Protein AF-L9LS49-F1 (afdb_monomer)

Foldseek 3Di:
DDQVVVVDWDADPDDPGAICVDPVNVVVVVVVVVVVVVVVVVVVVVVVVVVVVCVVVVDDDDDDVPDPPVLVVCLVVLVVVVVVPDDLCVSCVVSVHDSVSSVSSVVVVVVVPD

Mean predicted aligned error: 9.05 Å

Radius of gyration: 27.7 Å; Cα contacts (8 Å, |Δi|>4): 65; chains: 1; bounding box: 49×24×73 Å

Secondary structure (DSSP, 8-state):
--GGGGT---B-SSSS--BTTSHHHHHHHHHHHHHHHHHHHHHHHHHHHHHHHHHHTT---SPPTT--HHHHTTHHHHHHHHHTT--HHHHHHHTT--HHHHHHHHHHHHHH--

pLDDT: mean 87.79, std 8.76, range [51.91, 97.75]

Solvent-accessible surface area (backbone atoms only — not comparable to full-atom values): 6776 Å² total; per-residue (Å²): 139,60,58,68,80,75,77,47,72,54,69,45,92,68,80,82,66,41,39,52,84,41,75,68,23,43,51,52,50,53,52,52,51,53,48,54,51,51,54,52,49,55,50,50,52,54,50,50,52,52,50,54,54,38,46,75,72,65,55,80,78,78,81,56,87,89,67,41,79,78,62,55,73,44,40,68,60,53,53,52,43,46,74,72,66,48,51,57,62,56,47,13,64,77,71,74,41,55,47,66,58,44,50,51,49,55,54,49,53,51,68,75,55,120

Sequence (114 aa):
QDLGHFGVSLVAQTGLQFDLSTSQGKLMASVMSALAEFEGDLLRERVRSGVAAAQARGVVFGRRPGQRTKSDRLAPKVLELVSAGHSYRQVGRLVNLSKNTVLDIVKRSRSENP

Structure (mmCIF, N/CA/C/O backbone):
data_AF-L9LS49-F1
#
_entry.id   AF-L9LS49-F1
#
loop_
_atom_site.group_PDB
_atom_site.id
_atom_site.type_symbol
_atom_site.label_atom_id
_atom_site.label_alt_id
_atom_site.label_comp_id
_atom_site.label_asym_id
_atom_site.label_entity_id
_atom_site.label_seq_id
_atom_site.pdbx_PDB_ins_code
_atom_site.Cartn_x
_atom_site.Cartn_y
_atom_site.Cartn_z
_atom_site.occupancy
_atom_site.B_iso_or_equiv
_atom_site.auth_seq_id
_atom_site.auth_comp_id
_atom_site.auth_asym_id
_atom_site.auth_atom_id
_atom_site.pdbx_PDB_model_num
ATOM 1 N N . GLN A 1 1 ? -16.957 5.940 12.688 1.00 51.91 1 GLN A N 1
ATOM 2 C CA . GLN A 1 1 ? -18.181 6.047 13.509 1.00 51.91 1 GLN A CA 1
ATOM 3 C C . GLN A 1 1 ? -18.422 4.693 14.135 1.00 51.91 1 GLN A C 1
ATOM 5 O O . GLN A 1 1 ? -18.157 3.703 13.466 1.00 51.91 1 GLN A O 1
ATOM 10 N N . ASP A 1 2 ? -18.847 4.669 15.394 1.00 76.00 2 ASP A N 1
ATOM 11 C CA . ASP A 1 2 ? -18.905 3.452 16.207 1.00 76.00 2 ASP A CA 1
ATOM 12 C C . ASP A 1 2 ? -20.358 3.064 16.538 1.00 76.00 2 ASP A C 1
ATOM 14 O O . ASP A 1 2 ? -21.252 3.907 16.449 1.00 76.00 2 ASP A O 1
ATOM 18 N N . LEU A 1 3 ? -20.619 1.807 16.908 1.00 80.25 3 LEU A N 1
ATOM 19 C CA . LEU A 1 3 ? -21.982 1.248 17.033 1.00 80.25 3 LEU A CA 1
ATOM 20 C C . LEU A 1 3 ? -22.872 2.010 18.028 1.00 80.25 3 LEU A C 1
ATOM 22 O O . LEU A 1 3 ? -24.061 2.221 17.775 1.00 80.25 3 LEU A O 1
ATOM 26 N N . GLY A 1 4 ? -22.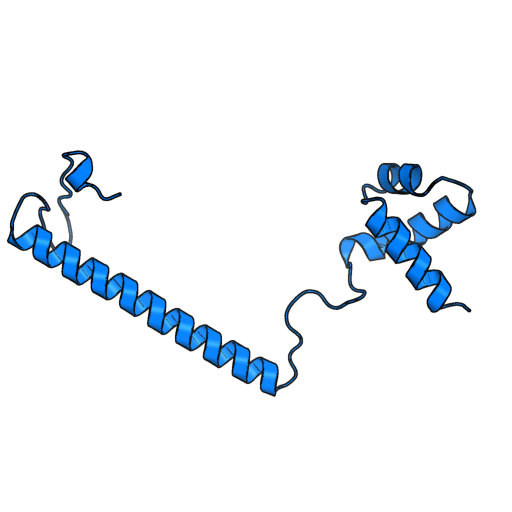276 2.506 19.116 1.00 78.62 4 GLY A N 1
ATOM 27 C CA . GLY A 1 4 ? -22.986 3.288 20.130 1.00 78.62 4 GLY A CA 1
ATOM 28 C C . GLY A 1 4 ? -23.583 4.592 19.593 1.00 78.62 4 GLY A C 1
ATOM 29 O O . GLY A 1 4 ? -24.614 5.040 20.087 1.00 78.62 4 GLY A O 1
ATOM 30 N N . HIS A 1 5 ? -23.000 5.176 18.541 1.00 83.12 5 HIS A N 1
ATOM 31 C CA . HIS A 1 5 ? -23.549 6.368 17.889 1.00 83.12 5 HIS A CA 1
ATOM 32 C C . HIS A 1 5 ? -24.899 6.095 17.207 1.00 83.12 5 HIS A C 1
ATOM 34 O O . HIS A 1 5 ? -25.737 6.988 17.127 1.00 83.12 5 HIS A O 1
ATOM 40 N N . PHE A 1 6 ? -25.129 4.860 16.758 1.00 85.62 6 PHE A N 1
ATOM 41 C CA . PHE A 1 6 ? -26.367 4.440 16.100 1.00 85.62 6 PHE A CA 1
ATOM 42 C C . PHE A 1 6 ? -27.411 3.874 17.073 1.00 85.62 6 PHE A C 1
ATOM 44 O O . PHE A 1 6 ? -28.450 3.387 16.635 1.00 85.62 6 PHE A O 1
ATOM 51 N N . GLY A 1 7 ? -27.148 3.906 18.386 1.00 85.06 7 GLY A N 1
ATOM 52 C CA . GLY A 1 7 ? -28.033 3.307 19.389 1.00 85.06 7 GLY A CA 1
ATOM 53 C C . GLY A 1 7 ? -28.058 1.775 19.354 1.00 85.06 7 GLY A C 1
ATOM 54 O O . GLY A 1 7 ? -29.003 1.169 19.851 1.00 85.06 7 GLY A O 1
ATOM 55 N N . VAL A 1 8 ? -27.035 1.142 18.768 1.00 86.25 8 VAL A N 1
ATOM 56 C CA . VAL A 1 8 ? -26.920 -0.319 18.652 1.00 86.25 8 VAL A CA 1
ATOM 57 C C . VAL A 1 8 ? -25.889 -0.835 19.658 1.00 86.25 8 VAL A C 1
ATOM 59 O O . VAL A 1 8 ? -24.780 -0.305 19.733 1.00 86.25 8 VAL A O 1
ATOM 62 N N . SER A 1 9 ? -26.241 -1.882 20.417 1.00 83.44 9 SER A N 1
ATOM 63 C CA . SER A 1 9 ? -25.313 -2.585 21.318 1.00 83.44 9 SER A CA 1
ATOM 64 C C . SER A 1 9 ? -24.840 -3.910 20.716 1.00 83.44 9 SER A C 1
ATOM 66 O O . SER A 1 9 ? -25.591 -4.586 20.013 1.00 83.44 9 SER A O 1
ATOM 68 N N . LEU A 1 10 ? -23.598 -4.289 21.016 1.00 83.00 10 LEU A N 1
ATOM 69 C CA . LEU A 1 10 ? -23.019 -5.588 20.679 1.00 83.00 10 LEU A CA 1
ATOM 70 C C . LEU A 1 10 ? -23.036 -6.475 21.923 1.00 83.00 10 LEU A C 1
ATOM 72 O O . LEU A 1 10 ? -22.582 -6.045 22.981 1.00 83.00 10 LEU A O 1
ATOM 76 N N . VAL A 1 11 ? -23.506 -7.714 21.763 1.00 83.31 11 VAL A N 1
ATOM 77 C CA . VAL A 1 11 ? -23.450 -8.756 22.793 1.00 83.31 11 VAL A CA 1
ATOM 78 C C . VAL A 1 11 ? -22.776 -9.988 22.204 1.00 83.31 11 VAL A C 1
ATOM 80 O O . VAL A 1 11 ? -23.290 -10.604 21.269 1.00 83.31 11 VAL A O 1
ATOM 83 N N . ALA A 1 12 ? -21.618 -10.359 22.746 1.00 81.12 12 ALA A N 1
ATOM 84 C CA . ALA A 1 12 ? -20.939 -11.591 22.363 1.00 81.12 12 ALA A CA 1
ATOM 85 C C . ALA A 1 12 ? -21.614 -12.801 23.032 1.00 81.12 12 ALA A C 1
ATOM 87 O O . ALA A 1 12 ? -21.609 -12.919 24.255 1.00 81.12 12 ALA A O 1
ATOM 88 N N . GLN A 1 13 ? -22.188 -13.712 22.237 1.00 80.50 13 GLN A N 1
ATOM 89 C CA . GLN A 1 13 ? -22.842 -14.925 22.759 1.00 80.50 13 GLN A CA 1
ATOM 90 C C . GLN A 1 13 ? -21.850 -16.040 23.127 1.00 80.50 13 GLN A C 1
ATOM 92 O O . GLN A 1 13 ? -22.160 -16.907 23.942 1.00 80.50 13 GLN A O 1
ATOM 97 N N . THR A 1 14 ? -20.645 -16.010 22.559 1.00 81.81 14 THR A N 1
ATOM 98 C CA . THR A 1 14 ? -19.595 -17.014 22.770 1.00 81.81 14 THR A CA 1
ATOM 99 C C . THR A 1 14 ? -18.249 -16.338 22.991 1.00 81.81 14 THR A C 1
ATOM 101 O O . THR A 1 14 ? -17.939 -15.356 22.317 1.00 81.81 14 THR A O 1
ATOM 104 N N . GLY A 1 15 ? -17.425 -16.887 23.886 1.00 76.00 15 GLY A N 1
ATOM 105 C CA . GLY A 1 15 ? -16.135 -16.296 24.251 1.00 76.00 15 GLY A CA 1
ATOM 106 C C . GLY A 1 15 ? -16.275 -15.233 25.343 1.00 76.00 15 GLY A C 1
ATOM 107 O O . GLY A 1 15 ? -17.080 -15.394 26.259 1.00 76.00 15 GLY A O 1
ATOM 108 N N . LEU A 1 16 ? -15.474 -14.166 25.273 1.00 74.62 16 LEU A N 1
ATOM 109 C CA . LEU A 1 16 ? -15.525 -13.075 26.247 1.00 74.62 16 LEU A CA 1
ATOM 110 C C . LEU A 1 16 ? -16.856 -12.324 26.102 1.00 74.62 16 LEU A C 1
ATOM 112 O O . LEU A 1 16 ? -17.035 -11.548 25.166 1.00 74.62 16 LEU A O 1
ATOM 116 N N . GLN A 1 17 ? -17.795 -12.578 27.011 1.00 75.81 17 GLN A N 1
ATOM 117 C CA . GLN A 1 17 ? -19.104 -11.933 27.000 1.00 75.81 17 GLN A CA 1
ATOM 118 C C . GLN A 1 17 ? -18.969 -10.483 27.470 1.00 75.81 17 GLN A C 1
ATOM 120 O O . GLN A 1 17 ? -18.548 -10.220 28.596 1.00 75.81 17 GLN A O 1
ATOM 125 N N . PHE A 1 18 ? -19.336 -9.534 26.613 1.00 80.88 18 PHE A N 1
ATOM 126 C CA . PHE A 1 18 ? -19.472 -8.133 26.990 1.00 80.88 18 PHE A CA 1
ATOM 127 C C . PHE A 1 18 ? -20.650 -7.502 26.250 1.00 80.88 18 PHE A C 1
ATOM 129 O O . PHE A 1 18 ? -20.922 -7.838 25.098 1.00 80.88 18 PHE A O 1
ATOM 136 N N . ASP A 1 19 ? -21.345 -6.604 26.946 1.00 83.75 19 ASP A N 1
ATOM 137 C CA . ASP A 1 19 ? -22.446 -5.801 26.421 1.00 83.75 19 ASP A CA 1
ATOM 138 C C . ASP A 1 19 ? -22.040 -4.325 26.439 1.00 83.75 19 ASP A C 1
ATOM 140 O O . ASP A 1 19 ? -21.784 -3.758 27.508 1.00 83.75 19 ASP A O 1
ATOM 144 N N . LEU A 1 20 ? -22.006 -3.697 25.262 1.00 85.69 20 LEU A N 1
ATOM 145 C CA . LEU A 1 20 ? -21.647 -2.282 25.093 1.00 85.69 20 LEU A CA 1
ATOM 146 C C . LEU A 1 20 ? -22.637 -1.309 25.754 1.00 85.69 20 LEU A C 1
ATOM 148 O O . LEU A 1 20 ? -22.344 -0.116 25.863 1.00 85.69 20 LEU A O 1
ATOM 152 N N . SER A 1 21 ? -23.791 -1.788 26.222 1.00 86.00 21 SER A N 1
ATOM 153 C CA . SER A 1 21 ? -24.733 -0.991 27.007 1.00 86.00 21 SER A CA 1
ATOM 154 C C . SER A 1 21 ? -24.224 -0.721 28.433 1.00 86.00 21 SER A C 1
ATOM 156 O O . SER A 1 21 ? -24.537 0.317 29.022 1.00 86.00 21 SER A O 1
ATOM 158 N N . THR A 1 22 ? -23.368 -1.603 28.965 1.00 88.06 22 THR A N 1
ATOM 159 C CA . THR A 1 22 ? -22.851 -1.551 30.342 1.00 88.06 22 THR A CA 1
ATOM 160 C C . THR A 1 22 ? -21.549 -0.751 30.452 1.00 88.06 22 THR A C 1
ATOM 162 O O . THR A 1 22 ? -20.761 -0.672 29.509 1.00 88.06 22 THR A O 1
ATOM 165 N N . SER A 1 23 ? -21.266 -0.176 31.627 1.00 88.31 23 SER A N 1
ATOM 166 C CA . SER A 1 23 ? -19.993 0.521 31.887 1.00 88.31 23 SER A CA 1
ATOM 167 C C . SER A 1 23 ? -18.780 -0.411 31.751 1.00 88.31 23 SER A C 1
ATOM 169 O O . SER A 1 23 ? -17.772 -0.027 31.160 1.00 88.31 23 SER A O 1
ATOM 171 N N . GLN A 1 24 ? -18.900 -1.654 32.226 1.00 87.56 24 GLN A N 1
ATOM 172 C CA . GLN A 1 24 ? -17.867 -2.684 32.096 1.00 87.56 24 GLN A CA 1
ATOM 173 C C 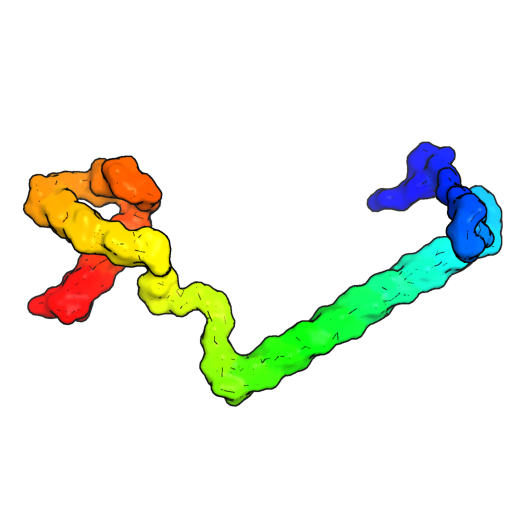. GLN A 1 24 ? -17.619 -3.075 30.632 1.00 87.56 24 GLN A C 1
ATOM 175 O O . GLN A 1 24 ? -16.467 -3.176 30.213 1.00 87.56 24 GLN A O 1
ATOM 180 N N . GLY A 1 25 ? -18.676 -3.269 29.835 1.00 87.19 25 GLY A N 1
ATOM 181 C CA . GLY A 1 25 ? -18.533 -3.635 28.426 1.00 87.19 25 GLY A CA 1
ATOM 182 C C . GLY A 1 25 ? -17.929 -2.519 27.577 1.00 87.19 25 GLY A C 1
ATOM 183 O O . GLY A 1 25 ? -17.090 -2.798 26.723 1.00 87.19 25 GLY A O 1
ATOM 184 N N . LYS A 1 26 ? -18.252 -1.252 27.871 1.00 86.88 26 LYS A N 1
ATOM 185 C CA . LYS A 1 26 ? -17.586 -0.094 27.249 1.00 86.88 26 LYS A CA 1
ATOM 186 C C . LYS A 1 26 ? -16.092 -0.048 27.569 1.00 86.88 26 LYS A C 1
ATOM 188 O O . LYS A 1 26 ? -15.294 0.188 26.669 1.00 86.88 26 LYS A O 1
ATOM 193 N N . LEU A 1 27 ? -15.702 -0.313 28.821 1.00 90.44 27 LEU A N 1
ATOM 194 C CA . LEU A 1 27 ? -14.287 -0.384 29.203 1.00 90.44 27 LEU A CA 1
ATOM 195 C C . LEU A 1 27 ? -13.556 -1.488 28.428 1.00 90.44 27 LEU A C 1
ATOM 197 O O . LEU A 1 27 ? -12.487 -1.241 27.875 1.00 90.44 27 LEU A O 1
ATOM 201 N N . MET A 1 28 ? -14.142 -2.686 28.359 1.00 89.31 28 MET A N 1
ATOM 202 C CA . MET A 1 28 ? -13.542 -3.809 27.637 1.00 89.31 28 MET A CA 1
ATOM 203 C C . MET A 1 28 ? -13.383 -3.503 26.144 1.00 89.31 28 MET A C 1
ATOM 205 O O . MET A 1 28 ? -12.330 -3.773 25.575 1.00 89.31 28 MET A O 1
ATOM 209 N N . ALA A 1 29 ? -14.387 -2.881 25.524 1.00 86.62 29 ALA A N 1
ATOM 210 C CA . ALA A 1 29 ? -14.313 -2.456 24.130 1.00 86.62 29 ALA A CA 1
ATOM 211 C C . ALA A 1 29 ? -13.173 -1.457 23.884 1.00 86.62 29 ALA A C 1
ATOM 213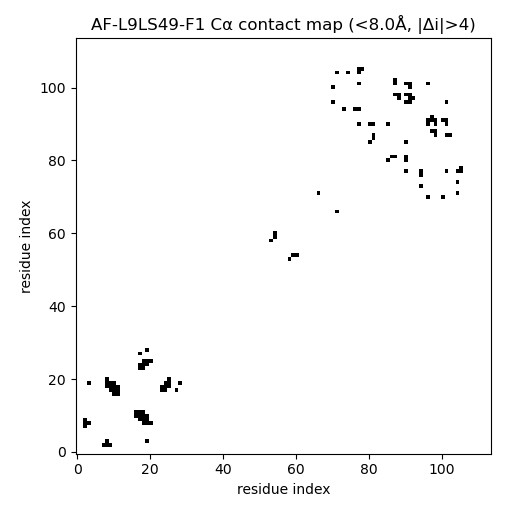 O O . ALA A 1 29 ? -12.421 -1.625 22.927 1.00 86.62 29 ALA A O 1
ATOM 214 N N . SER A 1 30 ? -12.978 -0.480 24.775 1.00 90.00 30 SER A N 1
ATOM 215 C CA . SER A 1 30 ? -11.857 0.463 24.680 1.00 90.00 30 SER A CA 1
ATOM 216 C C . SER A 1 30 ? -10.498 -0.229 24.803 1.00 90.00 30 SER A C 1
ATOM 218 O O . SER A 1 30 ? -9.586 0.077 24.039 1.00 90.00 30 SER A O 1
ATOM 220 N N . VAL A 1 31 ? -10.358 -1.186 25.727 1.00 92.31 31 VAL A N 1
ATOM 221 C CA . VAL A 1 31 ? -9.119 -1.969 25.880 1.00 92.31 31 VAL A CA 1
ATOM 222 C C . VAL A 1 31 ? -8.845 -2.803 24.629 1.00 92.31 31 VAL A C 1
ATOM 224 O O . VAL A 1 31 ? -7.727 -2.792 24.123 1.00 92.31 31 VAL A O 1
ATOM 227 N N . MET A 1 32 ? -9.862 -3.480 24.093 1.00 89.31 32 MET A N 1
ATOM 228 C CA . MET A 1 32 ? -9.736 -4.263 22.860 1.00 89.31 32 MET A CA 1
ATOM 229 C C . MET A 1 32 ? -9.399 -3.382 21.653 1.00 89.31 32 MET A C 1
ATOM 231 O O . MET A 1 32 ? -8.576 -3.770 20.830 1.00 89.31 32 MET A O 1
ATOM 235 N N . SER A 1 33 ? -9.979 -2.182 21.568 1.00 90.56 33 SER A N 1
ATOM 236 C CA . SER A 1 33 ? -9.645 -1.207 20.527 1.00 90.56 33 SER A CA 1
ATOM 237 C C . SER A 1 33 ? -8.179 -0.783 20.615 1.00 90.56 33 SER A C 1
ATOM 239 O O . SER A 1 33 ? -7.476 -0.804 19.609 1.00 90.56 33 SER A O 1
ATOM 241 N N . ALA A 1 34 ? -7.697 -0.461 21.819 1.00 95.12 34 ALA A N 1
ATOM 242 C CA . ALA A 1 34 ? -6.301 -0.093 22.037 1.00 95.12 34 ALA A CA 1
ATOM 243 C C . ALA A 1 34 ? -5.339 -1.248 2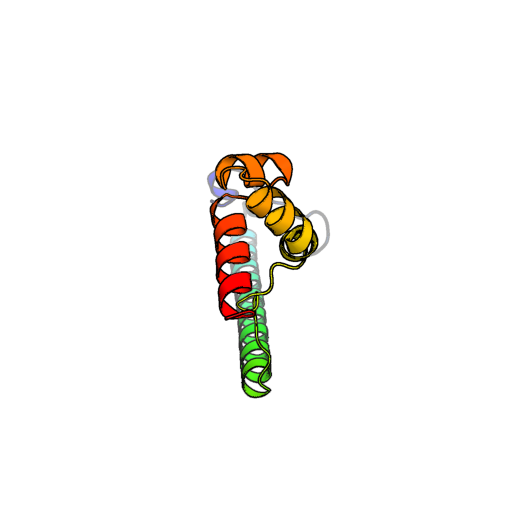1.706 1.00 95.12 34 ALA A C 1
ATOM 245 O O . ALA A 1 34 ? -4.291 -1.030 21.101 1.00 95.12 34 ALA A O 1
ATOM 246 N N . LEU A 1 35 ? -5.706 -2.487 22.053 1.00 94.81 35 LEU A N 1
ATOM 247 C CA . LEU A 1 35 ? -4.935 -3.678 21.690 1.00 94.81 35 LEU A CA 1
ATOM 248 C C . LEU A 1 35 ? -4.885 -3.887 20.172 1.00 94.81 35 LEU A C 1
ATOM 250 O O . LEU A 1 35 ? -3.811 -4.139 19.632 1.00 94.81 35 LEU A O 1
ATOM 254 N N . ALA A 1 36 ? -6.012 -3.733 19.474 1.00 93.88 36 ALA A N 1
ATOM 255 C CA . ALA A 1 36 ? -6.067 -3.869 18.020 1.00 93.88 36 ALA A CA 1
ATOM 256 C C . ALA A 1 36 ? -5.200 -2.815 17.303 1.00 93.88 36 ALA A C 1
ATOM 258 O O . ALA A 1 36 ? -4.520 -3.125 16.321 1.00 93.88 36 ALA A O 1
ATOM 259 N N . GLU A 1 37 ? -5.188 -1.575 17.800 1.00 95.12 37 GLU A N 1
ATOM 260 C CA . GLU A 1 37 ? -4.296 -0.523 17.300 1.00 95.12 37 GLU A CA 1
ATOM 261 C C . GLU A 1 37 ? -2.823 -0.879 17.530 1.00 95.12 37 GLU A C 1
ATOM 263 O O . GLU A 1 37 ? -2.026 -0.836 16.588 1.00 95.12 37 GLU A O 1
ATOM 268 N N . PHE A 1 38 ? -2.485 -1.314 18.747 1.00 96.69 38 PHE A N 1
ATOM 269 C CA . PHE A 1 38 ? -1.135 -1.732 19.121 1.00 96.69 38 PHE A CA 1
ATOM 270 C C . PHE A 1 38 ? -0.606 -2.884 18.251 1.00 96.69 38 PHE A C 1
ATOM 272 O O . PHE A 1 38 ? 0.522 -2.827 17.758 1.00 96.69 38 PHE A O 1
ATOM 279 N N . GLU A 1 39 ? -1.417 -3.915 18.001 1.00 96.62 39 GLU A N 1
ATOM 280 C CA . GLU A 1 39 ? -1.047 -5.017 17.105 1.00 96.62 39 GLU A CA 1
ATOM 281 C C . GLU A 1 39 ? -0.777 -4.528 15.674 1.00 96.62 39 GLU A C 1
ATOM 283 O O . GLU A 1 39 ? 0.189 -4.957 15.029 1.00 96.62 39 GLU A O 1
ATOM 288 N N . GLY A 1 40 ? -1.599 -3.596 15.182 1.00 96.38 40 GLY A N 1
ATOM 289 C CA . GLY A 1 40 ? -1.409 -2.963 13.881 1.00 96.38 40 GLY A CA 1
ATOM 290 C C . GLY A 1 40 ? -0.091 -2.193 13.789 1.00 96.38 40 GLY A C 1
ATOM 291 O O . GLY A 1 40 ? 0.606 -2.282 12.772 1.00 96.38 40 GLY A O 1
ATOM 292 N N . ASP A 1 41 ? 0.279 -1.472 14.844 1.00 97.06 41 ASP A N 1
ATOM 293 C CA . ASP A 1 41 ? 1.536 -0.726 14.905 1.00 97.06 41 ASP A CA 1
ATOM 294 C C . ASP A 1 41 ? 2.754 -1.646 14.939 1.00 97.06 41 ASP A C 1
ATOM 296 O O . ASP A 1 41 ? 3.653 -1.483 14.107 1.00 97.06 41 ASP A O 1
ATOM 300 N N . LEU A 1 42 ? 2.741 -2.694 15.767 1.00 97.50 42 LEU A N 1
ATOM 301 C CA . LEU A 1 42 ? 3.804 -3.705 15.778 1.00 97.50 42 LEU A CA 1
ATOM 302 C C . LEU A 1 42 ? 3.995 -4.365 14.405 1.00 97.50 42 LEU A C 1
ATOM 304 O O . LEU A 1 42 ? 5.123 -4.611 13.961 1.00 97.50 42 LEU A O 1
ATOM 308 N N . LEU A 1 43 ? 2.898 -4.651 13.698 1.00 96.88 43 LEU A N 1
ATOM 309 C CA . LEU A 1 43 ? 2.970 -5.223 12.358 1.00 96.88 43 LEU A CA 1
ATOM 310 C C . LEU A 1 43 ? 3.610 -4.241 11.365 1.00 96.88 43 LEU A C 1
ATOM 312 O O . LEU A 1 43 ? 4.478 -4.635 10.581 1.00 96.88 43 LEU A O 1
ATOM 316 N N . ARG A 1 44 ? 3.226 -2.958 11.408 1.00 97.75 44 ARG A N 1
ATOM 317 C CA . ARG A 1 44 ? 3.816 -1.906 10.561 1.00 97.75 44 ARG A CA 1
ATOM 318 C C . ARG A 1 44 ? 5.303 -1.733 10.837 1.00 97.75 44 ARG A C 1
ATOM 320 O O . ARG A 1 44 ? 6.075 -1.618 9.885 1.00 97.75 44 ARG A O 1
ATOM 327 N N . GLU A 1 45 ? 5.714 -1.733 12.100 1.00 97.31 45 GLU A N 1
ATOM 328 C CA . GLU A 1 45 ? 7.123 -1.663 12.494 1.00 97.31 45 GLU A CA 1
ATOM 329 C C . GLU A 1 45 ? 7.922 -2.832 11.918 1.00 97.31 45 GLU A C 1
ATOM 331 O O . GLU A 1 45 ? 8.962 -2.628 11.283 1.00 97.31 45 GLU A O 1
ATOM 336 N N . ARG A 1 46 ? 7.393 -4.055 12.036 1.00 97.69 46 ARG A N 1
ATOM 337 C CA . ARG A 1 46 ? 8.020 -5.252 11.466 1.00 97.69 46 ARG A CA 1
ATOM 338 C C . ARG A 1 46 ? 8.154 -5.161 9.946 1.00 97.69 46 ARG A C 1
ATOM 340 O O . ARG A 1 46 ? 9.215 -5.478 9.409 1.00 97.69 46 ARG A O 1
ATOM 347 N N . VAL A 1 47 ? 7.114 -4.700 9.248 1.00 97.06 47 VAL A N 1
ATOM 348 C CA . VAL A 1 47 ? 7.152 -4.504 7.789 1.00 97.06 47 VAL A CA 1
AT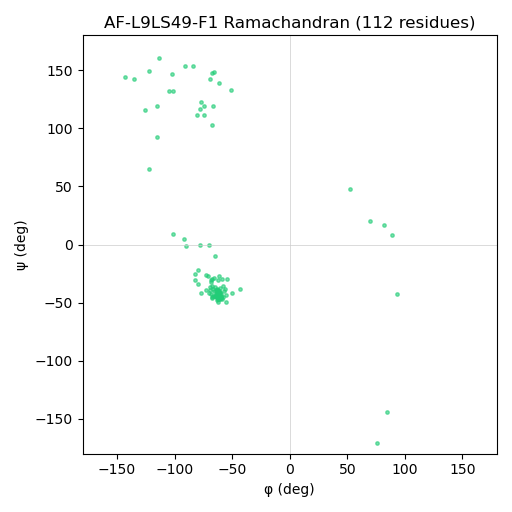OM 349 C C . VAL A 1 47 ? 8.198 -3.459 7.410 1.00 97.06 47 VAL A C 1
ATOM 351 O O . VAL A 1 47 ? 9.004 -3.709 6.515 1.00 97.06 47 VAL A O 1
ATOM 354 N N . ARG A 1 48 ? 8.237 -2.314 8.102 1.00 96.75 48 ARG A N 1
ATOM 355 C CA . ARG A 1 48 ? 9.224 -1.252 7.851 1.00 96.75 48 ARG A CA 1
ATOM 356 C C . ARG A 1 48 ? 10.652 -1.755 8.045 1.00 96.75 48 ARG A C 1
ATOM 358 O O . ARG A 1 48 ? 11.487 -1.530 7.173 1.00 96.75 48 ARG A O 1
ATOM 365 N N . SER A 1 49 ? 10.909 -2.484 9.130 1.00 97.00 49 SER A N 1
ATOM 366 C CA . SER A 1 49 ? 12.209 -3.107 9.397 1.00 97.00 49 SER A CA 1
ATOM 367 C C . SER A 1 49 ? 12.606 -4.096 8.292 1.00 97.00 49 SER A C 1
ATOM 369 O O . SER A 1 49 ? 13.712 -4.031 7.752 1.00 97.00 49 SER A O 1
ATOM 371 N N . GLY A 1 50 ? 11.673 -4.951 7.860 1.00 97.00 50 GLY A N 1
ATOM 372 C CA . GLY A 1 50 ? 11.902 -5.893 6.763 1.00 97.00 50 GLY A CA 1
ATOM 373 C C . GLY A 1 50 ? 12.202 -5.208 5.425 1.00 97.00 50 GLY A C 1
ATOM 374 O O . GLY A 1 50 ? 13.128 -5.614 4.717 1.00 97.00 50 GLY A O 1
ATOM 375 N N . VAL A 1 51 ? 11.458 -4.147 5.091 1.00 96.81 51 VAL A N 1
ATOM 376 C CA . VAL A 1 51 ? 11.694 -3.332 3.888 1.00 96.81 51 VAL A CA 1
ATOM 377 C C . VAL A 1 51 ? 13.066 -2.667 3.952 1.00 96.81 51 VAL A C 1
ATOM 379 O O . VAL A 1 51 ? 13.816 -2.772 2.986 1.00 96.81 51 VAL A O 1
ATOM 382 N N . ALA A 1 52 ? 13.434 -2.056 5.081 1.00 95.69 52 ALA A N 1
AT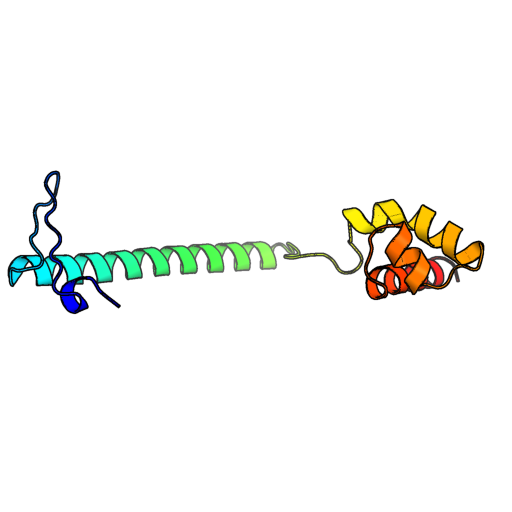OM 383 C CA . ALA A 1 52 ? 14.741 -1.427 5.261 1.00 95.69 52 ALA A CA 1
ATOM 384 C C . ALA A 1 52 ? 15.890 -2.438 5.093 1.00 95.69 52 ALA A C 1
ATOM 386 O O . ALA A 1 52 ? 16.842 -2.186 4.355 1.00 95.69 52 ALA A O 1
ATOM 387 N N . ALA A 1 53 ? 15.771 -3.627 5.689 1.00 96.94 53 ALA A N 1
ATOM 388 C CA . ALA A 1 53 ? 16.766 -4.687 5.538 1.00 96.94 53 ALA A CA 1
ATOM 389 C C . ALA A 1 53 ? 16.887 -5.174 4.082 1.00 96.94 53 ALA A C 1
ATOM 391 O O . ALA A 1 53 ? 17.981 -5.456 3.599 1.00 96.94 53 ALA A O 1
ATOM 392 N N . ALA A 1 54 ? 15.771 -5.277 3.361 1.00 96.06 54 ALA A N 1
ATOM 393 C CA . ALA A 1 54 ? 15.774 -5.639 1.948 1.00 96.06 54 ALA A CA 1
ATOM 394 C C . ALA A 1 54 ? 16.366 -4.531 1.059 1.00 96.06 54 ALA A C 1
ATOM 396 O O . ALA A 1 54 ? 17.131 -4.840 0.147 1.00 96.06 54 ALA A O 1
ATOM 397 N N . GLN A 1 55 ? 16.082 -3.259 1.351 1.00 94.06 55 GLN A N 1
ATOM 398 C CA . GLN A 1 55 ? 16.713 -2.120 0.679 1.00 94.06 55 GLN A CA 1
ATOM 399 C C . GLN A 1 55 ? 18.230 -2.117 0.898 1.00 94.06 55 GLN A C 1
ATOM 401 O O . GLN A 1 55 ? 18.972 -1.948 -0.064 1.00 94.06 55 GLN A O 1
ATOM 406 N N . ALA A 1 56 ? 18.700 -2.397 2.119 1.00 94.62 56 ALA A N 1
ATOM 407 C CA . ALA A 1 56 ? 20.128 -2.517 2.426 1.00 94.62 56 ALA A CA 1
ATOM 408 C C . ALA A 1 56 ? 20.812 -3.664 1.657 1.00 94.62 56 ALA A C 1
ATOM 410 O O . ALA A 1 56 ? 21.977 -3.556 1.290 1.00 94.62 56 ALA A O 1
ATOM 411 N N . ARG A 1 57 ? 20.078 -4.743 1.346 1.00 95.69 57 ARG A N 1
ATOM 412 C CA . ARG A 1 57 ? 20.539 -5.824 0.454 1.00 95.69 57 ARG A CA 1
ATOM 413 C C . ARG A 1 57 ? 20.458 -5.475 -1.041 1.00 95.69 57 ARG A C 1
ATOM 415 O O . ARG A 1 57 ? 20.785 -6.317 -1.871 1.00 95.69 57 ARG A O 1
ATOM 422 N N . GLY A 1 58 ? 19.996 -4.277 -1.401 1.00 93.50 58 GLY A N 1
ATOM 423 C CA . GLY A 1 58 ? 19.856 -3.831 -2.789 1.00 93.50 58 GLY A CA 1
ATOM 424 C C . GLY A 1 58 ? 18.588 -4.318 -3.498 1.00 93.50 58 GLY A C 1
ATOM 425 O O . GLY A 1 58 ? 18.516 -4.278 -4.727 1.00 93.50 58 GLY A O 1
ATOM 426 N N . VAL A 1 59 ? 17.569 -4.786 -2.766 1.00 93.25 59 VAL A N 1
ATOM 427 C CA . VAL A 1 59 ? 16.289 -5.177 -3.374 1.00 93.25 59 VAL A CA 1
ATOM 428 C C . VAL A 1 59 ? 15.591 -3.939 -3.937 1.00 93.25 59 VAL A C 1
ATOM 430 O O . VAL A 1 59 ? 15.232 -3.015 -3.208 1.00 93.25 59 VAL A O 1
ATOM 433 N N . VAL A 1 60 ? 15.358 -3.939 -5.251 1.00 88.19 60 VAL A N 1
ATOM 434 C CA . VAL A 1 60 ? 14.594 -2.887 -5.931 1.00 88.19 60 VAL A CA 1
ATOM 435 C C . VAL A 1 60 ? 13.105 -3.156 -5.749 1.00 88.19 60 VAL A C 1
ATOM 437 O O . VAL A 1 60 ? 12.564 -4.115 -6.301 1.00 88.19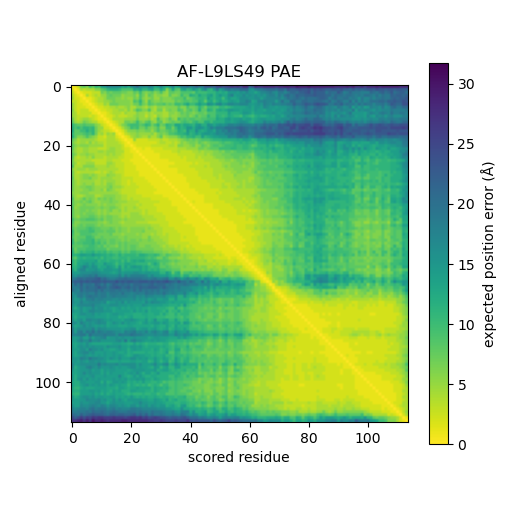 60 VAL A O 1
ATOM 440 N N . PHE A 1 61 ? 12.449 -2.292 -4.981 1.00 86.00 61 PHE A N 1
ATOM 441 C CA . PHE A 1 61 ? 11.007 -2.328 -4.771 1.00 86.00 61 PHE A CA 1
ATOM 442 C C . PHE A 1 61 ? 10.245 -1.614 -5.889 1.00 86.00 61 PHE A C 1
ATOM 444 O O . PHE A 1 61 ? 10.742 -0.681 -6.519 1.00 86.00 61 PHE A O 1
ATOM 451 N N . GLY A 1 62 ? 8.998 -2.034 -6.101 1.00 85.56 62 GLY A N 1
ATOM 452 C CA . GLY A 1 62 ? 8.118 -1.445 -7.103 1.00 85.56 62 GLY A CA 1
ATOM 453 C C . GLY A 1 62 ? 8.451 -1.857 -8.538 1.00 85.56 62 GLY A C 1
ATOM 454 O O . GLY A 1 62 ? 9.228 -2.771 -8.813 1.00 85.56 62 GLY A O 1
ATOM 455 N N . ARG A 1 63 ? 7.791 -1.193 -9.484 1.00 80.12 63 ARG A N 1
ATOM 456 C CA . ARG A 1 63 ? 7.952 -1.458 -10.913 1.00 80.12 63 ARG A CA 1
ATOM 457 C C . ARG A 1 63 ? 9.251 -0.832 -11.409 1.00 80.12 63 ARG A C 1
ATOM 459 O O . ARG A 1 63 ? 9.416 0.381 -11.313 1.00 80.12 63 ARG A O 1
ATOM 466 N N . ARG A 1 64 ? 10.140 -1.641 -11.993 1.00 79.06 64 ARG A N 1
ATOM 467 C CA . ARG A 1 64 ? 11.394 -1.131 -12.562 1.00 79.06 64 ARG A CA 1
ATOM 468 C C . ARG A 1 64 ? 11.105 -0.134 -13.692 1.00 79.06 64 ARG A C 1
ATOM 470 O O . ARG A 1 64 ? 10.220 -0.407 -14.514 1.00 79.06 64 ARG A O 1
ATOM 477 N N . PRO A 1 65 ? 11.852 0.982 -13.782 1.00 70.44 65 PRO A N 1
ATOM 478 C CA . PRO A 1 65 ? 11.836 1.832 -14.964 1.00 70.44 65 PRO A CA 1
ATOM 479 C C . PRO A 1 65 ? 12.066 0.970 -16.204 1.00 70.44 65 PRO A C 1
ATOM 481 O O . PRO A 1 65 ? 12.916 0.085 -16.208 1.00 70.44 65 PRO A O 1
ATOM 484 N N . GLY A 1 66 ? 11.251 1.161 -17.233 1.00 66.00 66 GLY A N 1
ATOM 485 C CA . GLY A 1 66 ? 11.320 0.330 -18.429 1.00 66.00 66 GLY A CA 1
ATOM 486 C C . GLY A 1 66 ? 10.379 -0.879 -18.415 1.00 66.00 66 GLY A C 1
ATOM 487 O O . GLY A 1 66 ? 9.683 -1.108 -19.395 1.00 66.00 66 GLY A O 1
ATOM 488 N N . GLN A 1 67 ? 10.244 -1.609 -17.308 1.00 65.19 67 GLN A N 1
ATOM 489 C CA . GLN A 1 67 ? 9.454 -2.844 -17.307 1.00 65.19 67 GLN A CA 1
ATOM 490 C C . GLN A 1 67 ? 7.946 -2.577 -17.343 1.00 65.19 67 GLN A C 1
ATOM 492 O O . GLN A 1 67 ? 7.326 -2.126 -16.380 1.00 65.19 67 GLN A O 1
ATOM 497 N N . ARG A 1 68 ? 7.310 -2.915 -18.459 1.00 73.19 68 ARG A N 1
ATOM 498 C CA . ARG A 1 68 ? 5.864 -3.023 -18.630 1.00 73.19 68 ARG A CA 1
ATOM 499 C C . ARG A 1 68 ? 5.524 -4.438 -19.102 1.00 73.19 68 ARG A C 1
ATOM 501 O O . ARG A 1 68 ? 4.995 -4.585 -20.185 1.00 73.19 68 ARG A O 1
ATOM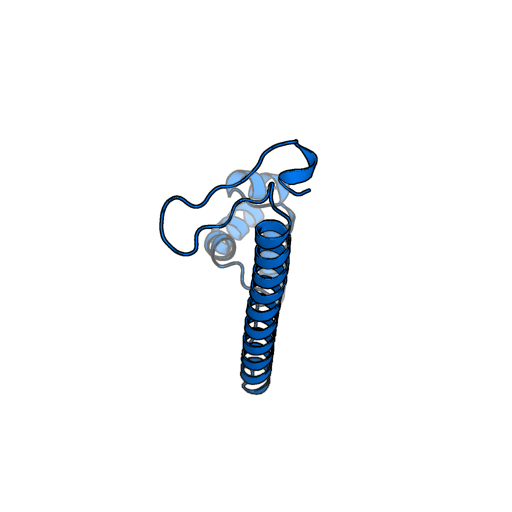 508 N N . THR A 1 69 ? 5.747 -5.485 -18.308 1.00 69.81 69 THR A N 1
ATOM 509 C CA . THR A 1 69 ? 5.670 -6.899 -18.755 1.00 69.81 69 THR A CA 1
ATOM 510 C C . THR A 1 69 ? 4.477 -7.256 -19.659 1.00 69.81 69 THR A C 1
ATOM 512 O O . THR A 1 69 ? 4.641 -8.019 -20.602 1.00 69.81 69 THR A O 1
ATOM 515 N N . LYS A 1 70 ? 3.278 -6.704 -19.416 1.00 73.81 70 LYS A N 1
ATOM 516 C CA . LYS A 1 70 ? 2.112 -6.906 -20.299 1.00 73.81 70 LYS A CA 1
ATOM 517 C C . LYS A 1 70 ? 2.158 -6.061 -21.582 1.00 73.81 70 LYS A C 1
ATOM 519 O O . LYS A 1 70 ? 1.827 -6.568 -22.643 1.00 73.81 70 LYS A O 1
ATOM 524 N N . SER A 1 71 ? 2.560 -4.793 -21.492 1.00 78.50 71 SER A N 1
ATOM 525 C CA . SER A 1 71 ? 2.625 -3.870 -22.635 1.00 78.50 71 SER A CA 1
ATOM 526 C C . SER A 1 71 ? 3.870 -4.074 -23.504 1.00 78.50 71 SER A C 1
ATOM 528 O O . SER A 1 71 ? 3.783 -3.934 -24.715 1.00 78.50 71 SER A O 1
ATOM 530 N N . ASP A 1 72 ? 5.005 -4.444 -22.911 1.00 81.56 72 ASP A N 1
ATOM 531 C CA . ASP A 1 72 ? 6.270 -4.703 -23.607 1.00 81.56 72 ASP A CA 1
ATOM 532 C C . ASP A 1 72 ? 6.170 -5.950 -24.497 1.00 81.56 72 ASP A C 1
ATOM 534 O O . ASP A 1 72 ? 6.776 -5.991 -25.559 1.00 81.56 72 ASP A O 1
ATOM 538 N N . ARG A 1 73 ? 5.334 -6.939 -24.139 1.00 86.06 73 ARG A N 1
ATOM 539 C CA . ARG A 1 73 ? 5.017 -8.075 -25.031 1.00 86.06 73 ARG A CA 1
ATOM 540 C C . ARG A 1 73 ? 4.395 -7.630 -26.354 1.00 86.06 73 ARG A C 1
ATOM 542 O O . ARG A 1 73 ? 4.557 -8.304 -27.362 1.00 86.06 73 ARG A O 1
ATOM 549 N N . LEU A 1 74 ? 3.680 -6.506 -26.344 1.00 87.81 74 LEU A N 1
ATOM 550 C CA . LEU A 1 74 ? 3.053 -5.924 -27.527 1.00 87.81 74 LEU A CA 1
ATOM 551 C C . LEU A 1 74 ? 3.984 -4.945 -28.252 1.00 87.81 74 LEU A C 1
ATOM 553 O O . LEU A 1 74 ? 3.594 -4.418 -29.291 1.00 87.81 74 LEU A O 1
ATOM 557 N N . ALA A 1 75 ? 5.202 -4.707 -27.750 1.00 88.81 75 ALA A N 1
ATOM 558 C CA . ALA A 1 75 ? 6.147 -3.780 -28.364 1.00 88.81 75 ALA A CA 1
ATOM 559 C C . ALA A 1 75 ? 6.443 -4.097 -29.842 1.00 88.81 75 ALA A C 1
ATOM 561 O O . ALA A 1 75 ? 6.374 -3.161 -30.637 1.00 88.81 75 ALA A O 1
ATOM 562 N N . PRO A 1 76 ? 6.657 -5.362 -30.267 1.00 91.00 76 PRO A N 1
ATOM 563 C CA . PRO A 1 76 ? 6.871 -5.670 -31.683 1.00 91.00 76 PRO A CA 1
ATOM 564 C C . PRO A 1 76 ? 5.684 -5.247 -32.556 1.00 91.00 76 PRO A C 1
ATOM 566 O O . PRO A 1 76 ? 5.865 -4.594 -33.580 1.00 91.00 76 PRO A O 1
ATOM 569 N N . LYS A 1 77 ? 4.453 -5.528 -32.100 1.00 92.00 77 LYS A N 1
ATOM 570 C CA . LYS A 1 77 ? 3.233 -5.162 -32.832 1.00 92.00 77 LYS A CA 1
ATOM 571 C C . LYS A 1 77 ? 3.005 -3.653 -32.859 1.00 92.00 77 LYS A C 1
ATOM 573 O O . LYS A 1 77 ? 2.547 -3.112 -33.859 1.00 92.00 77 LYS A O 1
ATOM 578 N N . VAL A 1 78 ? 3.336 -2.962 -31.769 1.00 92.19 78 VAL A N 1
ATOM 579 C CA . VAL A 1 78 ? 3.298 -1.497 -31.702 1.00 92.19 78 VAL A CA 1
ATOM 580 C C . VAL A 1 78 ? 4.254 -0.887 -32.725 1.00 92.19 78 VAL A C 1
ATOM 582 O O . VAL A 1 78 ? 3.847 0.017 -33.448 1.00 92.19 78 VAL A O 1
ATOM 585 N N . LEU A 1 79 ? 5.493 -1.381 -32.812 1.00 92.69 79 LEU A N 1
ATOM 586 C CA . LEU A 1 79 ? 6.493 -0.872 -33.753 1.00 92.69 79 LEU A CA 1
ATOM 587 C C . LEU A 1 79 ? 6.098 -1.134 -35.212 1.00 92.69 79 LEU A C 1
ATOM 589 O O . LEU A 1 79 ? 6.231 -0.230 -36.031 1.00 92.69 79 LEU A O 1
ATOM 593 N N . GLU A 1 80 ? 5.538 -2.308 -35.514 1.00 94.56 80 GLU A N 1
ATOM 594 C CA . GLU A 1 80 ? 5.002 -2.651 -36.841 1.00 94.56 80 GLU A CA 1
ATOM 595 C C . GLU A 1 80 ? 3.864 -1.709 -37.270 1.00 94.56 80 GLU A C 1
ATOM 597 O O . GLU A 1 80 ? 3.853 -1.185 -38.379 1.00 94.56 80 GLU A O 1
ATOM 602 N N . LEU A 1 81 ? 2.902 -1.436 -36.382 1.00 93.25 81 LEU A N 1
ATOM 603 C CA . LEU A 1 81 ? 1.792 -0.536 -36.710 1.00 93.25 81 LEU A CA 1
ATOM 604 C C . LEU A 1 81 ? 2.257 0.919 -36.873 1.00 93.25 81 LEU A C 1
ATOM 606 O O . LEU A 1 81 ? 1.694 1.665 -37.672 1.00 93.25 81 LEU A O 1
ATOM 610 N N . VAL A 1 82 ? 3.279 1.330 -36.119 1.00 93.50 82 VAL A N 1
ATOM 611 C CA . VAL A 1 82 ? 3.887 2.658 -36.258 1.00 93.50 82 VAL A CA 1
ATOM 612 C C . VAL A 1 82 ? 4.662 2.771 -37.573 1.00 93.50 82 VAL A C 1
ATOM 614 O O . VAL A 1 82 ? 4.538 3.797 -38.240 1.00 93.50 82 VAL A O 1
ATOM 617 N N . SER A 1 83 ? 5.417 1.744 -37.980 1.00 92.19 83 SER A N 1
ATOM 618 C CA . SER A 1 83 ? 6.128 1.749 -39.268 1.00 92.19 83 SER A CA 1
ATOM 619 C C . SER A 1 83 ? 5.173 1.690 -40.462 1.00 92.19 83 SER A C 1
ATOM 621 O O . SER A 1 83 ? 5.448 2.312 -41.484 1.00 92.19 83 SER A O 1
ATOM 623 N N . ALA A 1 84 ? 4.007 1.055 -40.306 1.00 93.69 84 ALA A N 1
ATOM 624 C CA . ALA A 1 84 ? 2.905 1.094 -41.269 1.00 93.69 84 ALA A CA 1
ATOM 625 C C . ALA A 1 84 ? 2.194 2.466 -41.364 1.00 93.69 84 ALA A C 1
ATOM 627 O O . ALA A 1 84 ? 1.255 2.623 -42.141 1.00 93.69 84 ALA A O 1
ATOM 628 N N . GLY A 1 85 ? 2.615 3.469 -40.581 1.00 93.31 85 GLY A N 1
ATOM 629 C CA . GLY A 1 85 ? 2.117 4.844 -40.667 1.00 93.31 85 GLY A CA 1
ATOM 630 C C . GLY A 1 85 ? 0.882 5.149 -39.811 1.00 93.31 85 GLY A C 1
ATOM 631 O O . GLY A 1 85 ? 0.326 6.244 -39.910 1.00 93.31 85 GLY A O 1
ATOM 632 N N . HIS A 1 86 ? 0.438 4.234 -38.941 1.00 93.88 86 HIS A N 1
ATOM 633 C CA . HIS A 1 86 ? -0.675 4.521 -38.035 1.00 93.88 86 HIS A CA 1
ATOM 634 C C . HIS A 1 86 ? -0.294 5.554 -36.965 1.00 93.88 86 HIS A C 1
ATOM 636 O O . HIS A 1 86 ? 0.792 5.528 -36.384 1.00 93.88 86 HIS A O 1
ATOM 642 N N . SER A 1 87 ? -1.235 6.438 -36.615 1.00 94.75 87 SER A N 1
ATOM 643 C CA . SER A 1 87 ? -1.016 7.395 -35.525 1.00 94.75 87 SER A CA 1
ATOM 644 C C . SER A 1 87 ? -0.921 6.687 -34.169 1.00 94.75 87 SER A C 1
ATOM 646 O O . SER A 1 87 ? -1.650 5.732 -33.897 1.00 94.75 87 SER A O 1
ATOM 648 N N . TYR A 1 88 ? -0.118 7.216 -33.240 1.00 94.00 88 TYR A N 1
ATOM 649 C CA . TYR A 1 88 ? 0.047 6.624 -31.901 1.00 94.00 88 TYR A CA 1
ATOM 650 C C . TYR A 1 88 ? -1.273 6.417 -31.139 1.00 94.00 88 TYR A C 1
ATOM 652 O O . TYR A 1 88 ? -1.397 5.499 -30.329 1.00 94.00 88 TYR A O 1
ATOM 660 N N . ARG A 1 89 ? -2.281 7.264 -31.395 1.00 94.06 89 ARG A N 1
ATOM 661 C CA . ARG A 1 89 ? -3.615 7.126 -30.794 1.00 94.06 89 ARG A CA 1
ATOM 662 C C . ARG A 1 89 ? -4.392 5.955 -31.405 1.00 94.06 89 ARG A C 1
ATOM 664 O O . ARG A 1 89 ? -5.087 5.265 -30.667 1.00 94.06 89 ARG A O 1
ATOM 671 N N . GLN A 1 90 ? -4.287 5.732 -32.716 1.00 93.38 90 GLN A N 1
ATOM 672 C CA . GLN A 1 90 ? -4.900 4.577 -33.383 1.00 93.38 90 GLN A CA 1
ATOM 673 C C . GLN A 1 90 ? -4.230 3.277 -32.944 1.00 93.38 90 GLN A C 1
ATOM 675 O O . GLN A 1 90 ? -4.932 2.348 -32.558 1.00 93.38 90 GLN A O 1
ATOM 680 N N . VAL A 1 91 ? -2.895 3.252 -32.893 1.00 93.88 91 VAL A N 1
ATOM 681 C CA . VAL A 1 91 ? -2.130 2.100 -32.396 1.00 93.88 91 VAL A CA 1
ATOM 682 C C . VAL A 1 91 ? -2.576 1.728 -30.984 1.00 93.88 91 VAL A C 1
ATOM 684 O O . VAL A 1 91 ? -2.947 0.585 -30.746 1.00 93.88 91 VAL A O 1
ATOM 687 N N . GLY A 1 92 ? -2.652 2.702 -30.069 1.00 93.75 92 GLY A N 1
ATOM 688 C CA . GLY A 1 92 ? -3.119 2.458 -28.702 1.00 93.75 92 GLY A CA 1
ATOM 689 C C . GLY A 1 92 ? -4.517 1.836 -28.628 1.00 93.75 92 GLY A C 1
ATOM 690 O O . GLY A 1 92 ? -4.741 0.937 -27.825 1.00 93.75 92 GLY A O 1
ATOM 691 N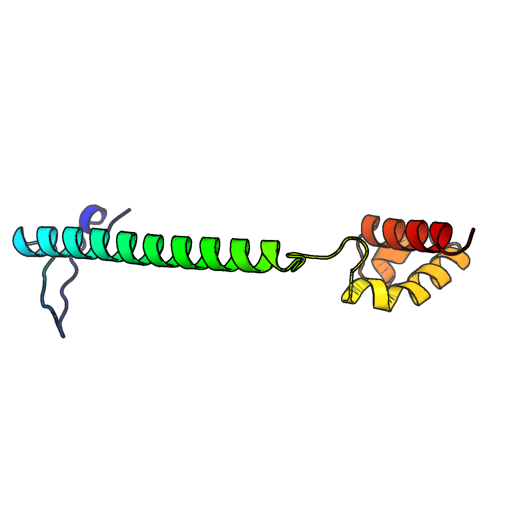 N . ARG A 1 93 ? -5.447 2.240 -29.503 1.00 94.19 93 ARG A N 1
ATOM 692 C CA . ARG A 1 93 ? -6.780 1.616 -29.569 1.00 94.19 93 ARG A CA 1
ATOM 693 C C . ARG A 1 93 ? -6.725 0.177 -30.081 1.00 94.19 93 ARG A C 1
ATOM 695 O O . ARG A 1 93 ? -7.392 -0.675 -29.511 1.00 94.19 93 ARG A O 1
ATOM 702 N N . LEU A 1 94 ? -5.927 -0.092 -31.116 1.00 92.50 94 LEU A N 1
ATOM 703 C CA . LEU A 1 94 ? -5.816 -1.419 -31.734 1.00 92.50 94 LEU A CA 1
ATOM 704 C C . LEU A 1 94 ? -5.189 -2.457 -30.798 1.00 92.50 94 LEU A C 1
ATOM 706 O O . LEU A 1 94 ? -5.628 -3.600 -30.772 1.00 92.50 94 LEU A O 1
ATOM 710 N N . VAL A 1 95 ? -4.182 -2.058 -30.015 1.00 90.81 95 VAL A N 1
ATOM 711 C CA . VAL A 1 95 ? -3.477 -2.963 -29.088 1.00 90.81 95 VAL A CA 1
ATOM 712 C C . VAL A 1 95 ? -3.923 -2.819 -27.628 1.00 90.81 95 VAL A C 1
ATOM 714 O O . VAL A 1 95 ? -3.295 -3.382 -26.735 1.00 90.81 95 VAL A O 1
ATOM 717 N N . ASN A 1 96 ? -4.995 -2.061 -27.373 1.00 92.12 96 ASN A N 1
ATOM 718 C CA . ASN A 1 96 ? -5.533 -1.775 -26.040 1.00 92.12 96 ASN A CA 1
ATOM 719 C C . ASN A 1 96 ? -4.480 -1.232 -25.044 1.00 92.12 96 ASN A C 1
ATOM 721 O O . ASN A 1 96 ? -4.349 -1.691 -23.908 1.00 92.12 96 ASN A O 1
ATOM 725 N N . LEU A 1 97 ? -3.703 -0.240 -25.485 1.00 90.75 97 LEU A N 1
ATOM 726 C CA . LEU A 1 97 ? -2.713 0.482 -24.687 1.00 90.75 97 LEU A CA 1
ATOM 727 C C . LEU A 1 97 ? -3.014 1.984 -24.672 1.00 90.75 97 LEU A C 1
ATOM 729 O O . LEU A 1 97 ? -3.490 2.566 -25.646 1.00 90.75 97 LEU A O 1
ATOM 733 N N . SER A 1 98 ? -2.662 2.662 -23.577 1.00 90.94 98 SER A N 1
ATOM 734 C CA . SER A 1 98 ? -2.729 4.126 -23.555 1.00 90.94 98 SER A CA 1
ATOM 735 C C . SER A 1 98 ? -1.721 4.732 -24.538 1.00 90.94 98 SER A C 1
ATOM 737 O O . SER A 1 98 ? -0.624 4.200 -24.723 1.00 90.94 98 SER A O 1
ATOM 739 N N . LYS A 1 99 ? -2.048 5.896 -25.119 1.00 91.69 99 LYS A N 1
ATOM 740 C CA . LYS A 1 99 ? -1.147 6.640 -26.024 1.00 91.69 99 LYS A CA 1
ATOM 741 C C . LYS A 1 99 ? 0.252 6.827 -25.416 1.00 91.69 99 LYS A C 1
ATOM 743 O O . LYS A 1 99 ? 1.242 6.665 -26.117 1.00 91.69 99 LYS A O 1
ATOM 748 N N . ASN A 1 100 ? 0.331 7.136 -24.120 1.00 91.19 100 ASN A N 1
ATOM 749 C CA . ASN A 1 100 ? 1.607 7.336 -23.423 1.00 91.19 100 ASN A CA 1
ATOM 750 C C . ASN A 1 100 ? 2.430 6.045 -23.366 1.00 91.19 100 ASN A C 1
ATOM 752 O O . ASN A 1 100 ? 3.638 6.083 -23.537 1.00 91.19 100 ASN A O 1
ATOM 756 N N . THR A 1 101 ? 1.778 4.891 -23.205 1.00 90.06 101 THR A N 1
ATOM 757 C CA . THR A 1 101 ? 2.461 3.591 -23.252 1.00 90.06 101 THR A CA 1
ATOM 758 C C . THR A 1 101 ? 3.056 3.316 -24.630 1.00 90.06 101 THR A C 1
ATOM 760 O O . THR A 1 101 ? 4.191 2.864 -24.719 1.00 90.06 101 THR A O 1
ATOM 763 N N . VAL A 1 102 ? 2.308 3.617 -25.695 1.00 91.31 102 VAL A N 1
ATOM 764 C CA . VAL A 1 102 ? 2.788 3.491 -27.079 1.00 91.31 102 VAL A CA 1
ATOM 765 C C . VAL A 1 102 ? 3.980 4.418 -27.322 1.00 91.31 102 VAL A C 1
ATOM 767 O O . VAL A 1 102 ? 4.998 3.985 -27.853 1.00 91.31 102 VAL A O 1
ATOM 770 N N . LEU A 1 103 ? 3.882 5.675 -26.881 1.00 91.62 103 LEU A N 1
ATOM 771 C CA . LEU A 1 103 ? 4.955 6.658 -27.015 1.00 91.62 103 LEU A CA 1
ATOM 772 C C . LEU A 1 103 ? 6.229 6.225 -26.275 1.00 91.62 103 LEU A C 1
ATOM 774 O O . LEU A 1 103 ? 7.314 6.316 -26.842 1.00 91.62 103 LEU A O 1
ATOM 778 N N . ASP A 1 104 ? 6.098 5.719 -25.047 1.00 89.69 104 ASP A N 1
ATOM 779 C CA . ASP A 1 104 ? 7.223 5.219 -24.251 1.00 89.69 104 ASP A CA 1
ATOM 780 C C . ASP A 1 104 ? 7.937 4.047 -24.941 1.00 89.69 104 ASP A C 1
ATOM 782 O O . ASP A 1 104 ? 9.166 3.999 -24.944 1.00 89.69 104 ASP A O 1
ATOM 786 N N . ILE A 1 105 ? 7.179 3.121 -25.544 1.00 90.19 105 ILE A N 1
ATOM 787 C CA . ILE A 1 105 ? 7.727 1.982 -26.300 1.00 90.19 105 ILE A CA 1
ATOM 788 C C . ILE A 1 105 ? 8.532 2.478 -27.507 1.00 90.19 105 ILE A C 1
ATOM 790 O O . ILE A 1 105 ? 9.681 2.079 -27.688 1.00 90.19 105 ILE A O 1
ATOM 794 N N . VAL A 1 106 ? 7.962 3.388 -28.305 1.00 90.56 106 VAL A N 1
ATOM 795 C CA . VAL A 1 106 ? 8.640 3.953 -29.486 1.00 90.56 106 VAL A CA 1
ATOM 796 C C . VAL A 1 106 ? 9.896 4.726 -29.083 1.00 90.56 106 VAL A C 1
ATOM 798 O O . VAL A 1 106 ? 10.939 4.587 -29.717 1.00 90.56 106 VAL A O 1
ATOM 801 N N . LYS A 1 107 ? 9.821 5.523 -28.010 1.00 90.19 107 LYS A N 1
ATOM 802 C CA . LYS A 1 107 ? 10.954 6.312 -27.516 1.00 90.19 107 LYS A CA 1
ATOM 803 C C . LYS A 1 107 ? 12.098 5.415 -27.038 1.00 90.19 107 LYS A C 1
ATOM 805 O O . LYS A 1 107 ? 13.245 5.712 -27.346 1.00 90.19 107 LYS A O 1
ATOM 810 N N . ARG A 1 108 ? 11.782 4.307 -26.354 1.00 87.75 108 ARG A N 1
ATOM 811 C CA . ARG A 1 108 ? 12.775 3.317 -25.911 1.00 87.75 108 ARG A CA 1
ATOM 812 C C . ARG A 1 108 ? 13.432 2.588 -27.083 1.00 87.75 108 ARG A C 1
ATOM 814 O O . ARG A 1 108 ? 14.650 2.478 -27.115 1.00 87.75 108 ARG A O 1
ATOM 821 N N . SER A 1 109 ? 12.644 2.165 -28.072 1.00 87.00 109 SER A N 1
ATOM 822 C CA . SER A 1 109 ? 13.172 1.497 -29.270 1.00 87.00 109 SER A CA 1
ATOM 823 C C . SER A 1 109 ? 14.142 2.388 -30.057 1.00 87.00 109 SER A C 1
ATOM 825 O O . SER A 1 109 ? 15.161 1.899 -30.529 1.00 87.00 109 SER A O 1
ATOM 827 N N . ARG A 1 110 ? 13.870 3.697 -30.145 1.00 86.00 110 ARG A N 1
ATOM 828 C CA . ARG A 1 110 ? 14.776 4.673 -30.779 1.00 86.00 110 ARG A CA 1
ATOM 829 C C . ARG A 1 110 ? 16.051 4.947 -29.982 1.00 86.00 110 ARG A C 1
ATOM 831 O O . ARG A 1 110 ? 17.035 5.367 -30.565 1.00 86.00 110 ARG A O 1
ATOM 838 N N . SER A 1 111 ? 16.030 4.780 -28.659 1.00 83.31 111 SER A N 1
ATOM 839 C CA . SER A 1 111 ? 17.241 4.925 -27.840 1.00 83.31 111 SER A CA 1
ATOM 840 C C . SER A 1 111 ? 18.108 3.665 -27.818 1.00 83.31 111 SER A C 1
ATOM 842 O O . SER A 1 111 ? 19.300 3.771 -27.563 1.00 83.31 111 SER A O 1
ATOM 844 N N . GLU A 1 112 ? 17.520 2.485 -28.045 1.00 79.69 112 GLU A N 1
ATOM 845 C CA . GLU A 1 112 ? 18.241 1.202 -28.097 1.00 79.69 112 GLU A CA 1
ATOM 846 C C . GLU A 1 112 ? 18.894 0.949 -29.469 1.00 79.69 112 GLU A C 1
ATOM 848 O O . GLU A 1 112 ? 19.958 0.341 -29.519 1.00 79.69 112 GLU A O 1
ATOM 853 N N . ASN A 1 113 ? 18.300 1.457 -30.556 1.00 69.50 113 ASN A N 1
ATOM 854 C CA . ASN A 1 113 ? 18.869 1.444 -31.907 1.00 69.50 113 ASN A CA 1
ATOM 855 C C . ASN A 1 113 ? 19.129 2.896 -32.364 1.00 69.50 113 ASN A C 1
ATOM 857 O O . ASN A 1 113 ? 18.178 3.521 -32.848 1.00 69.50 113 ASN A O 1
ATOM 861 N N . PRO A 1 114 ? 20.343 3.447 -32.155 1.00 54.31 114 PRO A N 1
ATOM 862 C CA . PRO A 1 114 ? 20.690 4.804 -32.585 1.00 54.31 114 PRO A CA 1
ATOM 863 C C . PRO A 1 114 ? 20.684 4.973 -34.109 1.00 54.31 114 PRO A C 1
ATOM 865 O O . PRO A 1 114 ? 20.993 3.993 -34.826 1.00 54.31 114 PRO A O 1
#

Nearest PDB structures (foldseek):
  2r0q-assembly1_F  TM=4.031E-01  e=4.589E-02  Staphylococcus aureus
  1tro-assembly2_E  TM=4.208E-01  e=6.742E-01  Escherichia coli str. K-12 substr. W3110
  1trr-assembly1_A  TM=4.040E-01  e=9.434E-01  Escherichia coli
  4ld5-assembly1_B  TM=4.899E-01  e=7.571E+00  Staphylococcus aureus